Protein AF-A0A1W5D4G7-F1 (afdb_monomer_lite)

pLDDT: mean 82.17, std 14.72, range [32.69, 95.88]

Sequence 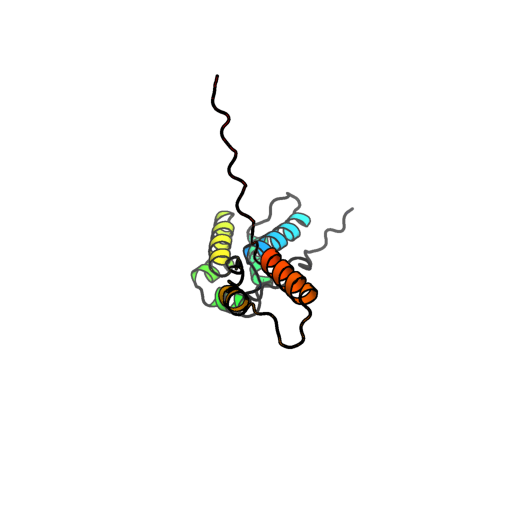(151 aa):
MSNMGKPDFALCGPFNGKDSQSAARWLNKLEWELRKYSTSGAIDPAKFLQAVDLLLADNAVVWAETTPGITDLLKTPVPTSDTVTQFKALFTQQYPVKVLEATTVHFDSEISDLQQQDGEALIAYYKRTAGLLSWVGGKDRPKPTSSVPNP

Organism: NCBI:txid136370

Foldseek 3Di:
DDPLDDQPCPQLAADALDLVDQLVVSLVSLLVSQLVNDPVSDRQQLNSLVVNQVRYHHPRNVCCVVPVLNVCLSPPPRHDPVSVVVNSVVSCVSRPPPPVPVPPPVCVVVLVPLDQDVPRDPVNSVVVVVVSCVVVVNDDDDDPDPDDDDD

Structure (mmCIF, N/CA/C/O backbone):
data_AF-A0A1W5D4G7-F1
#
_entry.id   AF-A0A1W5D4G7-F1
#
loop_
_atom_site.group_PDB
_atom_site.id
_atom_site.type_symbol
_atom_site.label_atom_id
_atom_site.label_alt_id
_atom_site.label_comp_id
_atom_site.label_asym_id
_atom_site.label_entity_id
_atom_site.label_seq_id
_atom_site.pdbx_PDB_ins_code
_atom_site.Cartn_x
_atom_site.Cartn_y
_atom_site.Cartn_z
_atom_site.occupancy
_atom_site.B_iso_or_equiv
_atom_site.auth_seq_id
_atom_site.auth_comp_id
_atom_site.auth_asym_id
_atom_site.auth_atom_id
_atom_site.pdbx_PDB_model_num
ATOM 1 N N . MET A 1 1 ? 32.379 -7.655 5.851 1.00 32.69 1 MET A N 1
ATOM 2 C CA . MET A 1 1 ? 31.674 -8.396 4.784 1.00 32.69 1 MET A CA 1
ATOM 3 C C . MET A 1 1 ? 30.254 -8.636 5.263 1.00 32.69 1 MET A C 1
ATOM 5 O O . MET A 1 1 ? 30.030 -9.548 6.046 1.00 32.69 1 MET A O 1
ATOM 9 N N . SER A 1 2 ? 29.324 -7.745 4.920 1.00 42.34 2 SER A N 1
ATOM 10 C CA . SER A 1 2 ? 27.925 -7.884 5.334 1.00 42.34 2 SER A CA 1
ATOM 11 C C . SER A 1 2 ? 27.279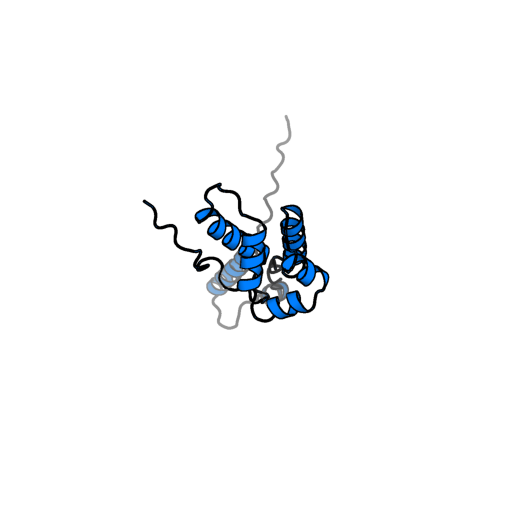 -8.961 4.476 1.00 42.34 2 SER A C 1
ATOM 13 O O . SER A 1 2 ? 27.330 -8.877 3.252 1.00 42.34 2 SER A O 1
ATOM 15 N N . ASN A 1 3 ? 26.730 -9.984 5.121 1.00 44.69 3 ASN A N 1
ATOM 16 C CA . ASN A 1 3 ? 25.996 -11.071 4.491 1.00 44.69 3 ASN A CA 1
ATOM 17 C C . ASN A 1 3 ? 24.822 -10.452 3.705 1.00 44.69 3 ASN A C 1
ATOM 19 O O . ASN A 1 3 ? 23.815 -10.086 4.308 1.00 44.69 3 ASN A O 1
ATOM 23 N N . MET A 1 4 ? 24.969 -10.227 2.393 1.00 55.31 4 MET A N 1
ATOM 24 C CA . MET A 1 4 ? 23.876 -9.730 1.547 1.00 55.31 4 MET A CA 1
ATOM 25 C C . MET A 1 4 ? 22.891 -10.881 1.338 1.00 55.31 4 MET A C 1
ATOM 27 O O . MET A 1 4 ? 22.880 -11.542 0.303 1.00 55.31 4 MET A O 1
ATOM 31 N N . GLY A 1 5 ? 22.113 -11.167 2.382 1.00 65.56 5 GLY A N 1
ATOM 32 C CA . GLY A 1 5 ? 20.961 -12.052 2.308 1.00 65.56 5 GLY A CA 1
ATOM 33 C C . GLY A 1 5 ? 19.928 -11.506 1.323 1.00 65.56 5 GLY A C 1
ATOM 34 O O . GLY A 1 5 ? 19.991 -10.353 0.905 1.00 65.56 5 GLY A O 1
ATOM 35 N N . LYS A 1 6 ? 18.972 -12.340 0.924 1.00 70.88 6 LYS A N 1
ATOM 36 C CA . LYS A 1 6 ? 17.785 -11.863 0.205 1.00 70.88 6 LYS A CA 1
ATOM 37 C C . LYS A 1 6 ? 16.876 -11.100 1.186 1.00 70.88 6 LYS A C 1
ATOM 39 O O . LYS A 1 6 ? 16.961 -11.377 2.384 1.00 70.88 6 LYS A O 1
ATOM 44 N N . PRO A 1 7 ? 16.019 -10.177 0.713 1.00 80.62 7 PRO A N 1
ATOM 45 C CA . PRO A 1 7 ? 14.982 -9.602 1.562 1.00 80.62 7 PRO A CA 1
ATOM 46 C C . PRO A 1 7 ? 14.103 -10.727 2.120 1.00 80.62 7 PRO A C 1
ATOM 48 O O . PRO A 1 7 ? 13.632 -11.568 1.355 1.00 80.62 7 PRO A O 1
ATOM 51 N N . ASP A 1 8 ? 13.915 -10.757 3.436 1.00 84.38 8 ASP A N 1
ATOM 52 C CA . ASP A 1 8 ? 13.006 -11.689 4.117 1.00 84.38 8 ASP A CA 1
ATOM 53 C C . ASP A 1 8 ? 11.601 -11.096 4.317 1.00 84.38 8 ASP A C 1
ATOM 55 O O . ASP A 1 8 ? 10.684 -11.807 4.723 1.00 84.38 8 ASP A O 1
ATOM 59 N N . PHE A 1 9 ? 11.435 -9.806 3.999 1.00 87.62 9 PHE A N 1
ATOM 60 C CA . PHE A 1 9 ? 10.190 -9.042 4.084 1.00 87.62 9 PHE A CA 1
ATOM 61 C C . PHE A 1 9 ? 9.532 -9.079 5.471 1.00 87.62 9 PHE A C 1
ATOM 63 O O . PHE A 1 9 ? 8.319 -8.890 5.601 1.00 87.62 9 PHE A O 1
ATOM 70 N N . ALA A 1 10 ? 10.322 -9.315 6.522 1.00 85.06 10 ALA A N 1
ATOM 71 C CA . ALA A 1 10 ? 9.820 -9.460 7.882 1.00 85.06 10 ALA A CA 1
ATOM 72 C C . ALA A 1 10 ? 9.200 -8.159 8.425 1.00 85.06 10 ALA A C 1
ATOM 74 O O . ALA A 1 10 ? 8.319 -8.209 9.288 1.00 85.06 10 ALA A O 1
ATOM 75 N N . LEU A 1 11 ? 9.632 -6.988 7.936 1.00 82.88 11 LEU A N 1
ATOM 76 C CA . LEU A 1 11 ? 9.104 -5.700 8.387 1.00 82.88 11 LEU A CA 1
ATOM 77 C C . LEU A 1 11 ? 7.764 -5.350 7.727 1.00 82.88 11 LEU A C 1
ATOM 79 O O . LEU A 1 11 ? 6.857 -4.854 8.414 1.00 82.88 11 LEU A O 1
ATOM 83 N N . CYS A 1 12 ? 7.656 -5.513 6.403 1.00 88.25 12 CYS A N 1
ATOM 84 C CA . CYS A 1 12 ? 6.428 -5.184 5.678 1.00 88.25 12 CYS A CA 1
ATOM 85 C C . CYS A 1 12 ? 5.374 -6.288 5.790 1.00 88.25 12 CYS A C 1
ATOM 87 O O . CYS A 1 12 ? 4.210 -5.965 6.049 1.00 88.25 12 CYS A O 1
ATOM 89 N N . GLY A 1 13 ? 5.782 -7.555 5.687 1.00 90.62 13 GLY A N 1
ATOM 90 C CA . GLY A 1 13 ? 4.887 -8.705 5.649 1.00 90.62 13 GLY A CA 1
ATOM 91 C C . GLY A 1 13 ? 3.901 -8.667 4.471 1.00 90.62 13 GLY A C 1
ATOM 92 O O . GLY A 1 13 ? 3.932 -7.745 3.648 1.00 90.62 13 GLY A O 1
ATOM 93 N N . PRO A 1 14 ? 2.994 -9.654 4.382 1.00 93.94 14 PRO A N 1
ATOM 94 C CA . PRO A 1 14 ? 1.973 -9.674 3.346 1.00 93.94 14 PRO A CA 1
ATOM 95 C C . PRO A 1 14 ? 0.959 -8.535 3.524 1.00 93.94 14 PRO A C 1
ATOM 97 O O . PRO A 1 14 ? 0.563 -8.186 4.645 1.00 93.94 14 PRO A O 1
ATOM 100 N N . PHE A 1 15 ? 0.498 -7.988 2.403 1.00 94.69 15 PHE A N 1
ATOM 101 C CA . PHE A 1 15 ? -0.577 -7.007 2.355 1.00 94.69 15 PHE A CA 1
ATOM 102 C C . PHE A 1 15 ? -1.888 -7.700 1.987 1.00 94.69 15 PHE A C 1
ATOM 104 O O . PHE A 1 15 ? -2.063 -8.149 0.860 1.00 94.69 15 PHE A O 1
ATOM 111 N N . ASN A 1 16 ? -2.815 -7.787 2.939 1.00 91.88 16 ASN A N 1
ATOM 112 C CA . ASN A 1 16 ? -4.070 -8.530 2.781 1.00 91.88 16 ASN A CA 1
ATOM 113 C C . ASN A 1 16 ? -5.255 -7.662 2.335 1.00 91.88 16 ASN A C 1
ATOM 115 O O . ASN A 1 16 ? -6.350 -8.178 2.116 1.00 91.88 16 ASN A O 1
ATOM 119 N N . GLY A 1 17 ? -5.067 -6.341 2.243 1.00 87.19 17 GLY A N 1
ATOM 120 C CA . GLY A 1 17 ? -6.125 -5.411 1.848 1.00 87.19 17 GLY A CA 1
ATOM 121 C C . GLY A 1 17 ? -7.235 -5.241 2.889 1.00 87.19 17 GLY A C 1
ATOM 122 O O . GLY A 1 17 ? -8.352 -4.869 2.534 1.00 87.19 17 GLY A O 1
ATOM 123 N N . LYS A 1 18 ? -6.967 -5.530 4.170 1.00 85.25 18 LYS A N 1
ATOM 124 C CA . LYS A 1 18 ? -7.909 -5.250 5.265 1.00 85.25 18 LYS A CA 1
ATOM 125 C C . LYS A 1 18 ? -7.902 -3.768 5.628 1.00 85.25 18 LYS A C 1
ATOM 127 O O . LYS A 1 18 ? -6.876 -3.101 5.559 1.00 85.25 18 LYS A O 1
ATOM 132 N N . ASP A 1 19 ? -9.032 -3.297 6.141 1.00 70.31 19 ASP A N 1
ATOM 133 C CA . ASP A 1 19 ? -9.283 -1.899 6.515 1.00 70.31 19 ASP A CA 1
ATOM 134 C C . ASP A 1 19 ? -8.276 -1.270 7.493 1.00 70.31 19 ASP A C 1
ATOM 136 O O . ASP A 1 19 ? -8.150 -0.048 7.553 1.00 70.31 19 ASP A O 1
ATOM 140 N N . SER A 1 20 ? -7.556 -2.085 8.264 1.00 73.06 20 SER A N 1
ATOM 141 C CA . SER A 1 20 ? -6.514 -1.643 9.197 1.00 73.06 20 SER A CA 1
ATOM 142 C C . SER A 1 20 ? -5.129 -1.480 8.554 1.00 73.06 20 SER A C 1
ATOM 144 O O . SER A 1 20 ? -4.205 -0.982 9.205 1.00 73.06 20 SER A O 1
ATOM 146 N N . GLN A 1 21 ? -4.954 -1.885 7.291 1.00 80.19 21 GLN A N 1
ATOM 147 C CA . GLN A 1 21 ? -3.696 -1.777 6.558 1.00 80.19 21 GLN A CA 1
ATOM 148 C C . GLN A 1 21 ? -3.709 -0.569 5.617 1.00 80.19 21 GLN A C 1
ATOM 150 O O . GLN A 1 21 ? -4.421 -0.520 4.623 1.00 80.19 21 GLN A O 1
ATOM 155 N N . SER A 1 22 ? -2.850 0.407 5.908 1.00 87.00 22 SER A N 1
ATOM 156 C CA . SER A 1 22 ? -2.596 1.530 5.004 1.00 87.00 22 SER A CA 1
ATOM 157 C C . SER A 1 22 ? -1.566 1.135 3.943 1.00 87.00 22 SER A C 1
ATOM 159 O O . SER A 1 22 ? -0.428 0.807 4.302 1.00 87.00 22 SER A O 1
ATOM 161 N N . ALA A 1 23 ? -1.919 1.259 2.656 1.00 91.81 23 ALA A N 1
ATOM 162 C CA . ALA A 1 23 ? -0.969 1.041 1.561 1.00 91.81 23 ALA A CA 1
ATOM 163 C C . ALA A 1 23 ? 0.257 1.948 1.684 1.00 91.81 23 ALA A C 1
ATOM 165 O O . ALA A 1 23 ? 1.378 1.471 1.565 1.00 91.81 23 ALA A O 1
ATOM 166 N N . ALA A 1 24 ? 0.077 3.232 2.010 1.00 91.19 24 ALA A N 1
ATOM 167 C CA . ALA A 1 24 ? 1.191 4.170 2.162 1.00 91.19 24 ALA A CA 1
ATOM 168 C C . ALA A 1 24 ? 2.200 3.720 3.236 1.00 91.19 24 ALA A C 1
ATOM 170 O O . ALA A 1 24 ? 3.412 3.742 3.014 1.00 91.19 24 ALA A O 1
ATOM 171 N N . ARG A 1 25 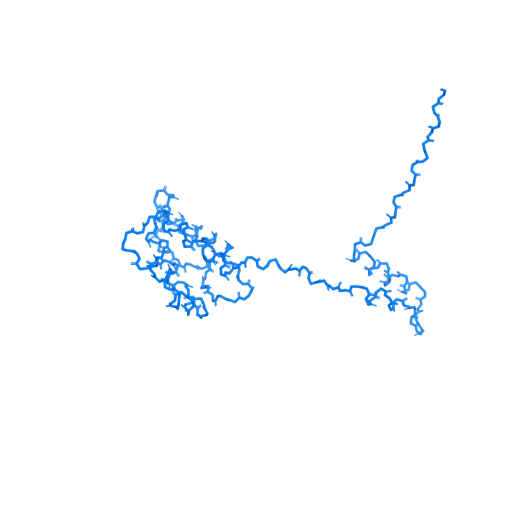? 1.718 3.261 4.402 1.00 90.62 25 ARG A N 1
ATOM 172 C CA . ARG A 1 25 ? 2.611 2.763 5.465 1.00 90.62 25 ARG A CA 1
ATOM 173 C C . ARG A 1 25 ? 3.297 1.462 5.064 1.00 90.62 25 ARG A C 1
ATOM 175 O O . ARG A 1 25 ? 4.465 1.278 5.395 1.00 90.62 25 ARG A O 1
ATOM 182 N N . TRP A 1 26 ? 2.584 0.572 4.382 1.00 94.69 26 TRP A N 1
ATOM 183 C CA . TRP A 1 26 ? 3.145 -0.690 3.917 1.00 94.69 26 TRP A CA 1
ATOM 184 C C . TRP A 1 26 ? 4.211 -0.478 2.829 1.00 94.69 26 TRP A C 1
ATOM 186 O O . TRP A 1 26 ? 5.316 -1.001 2.957 1.00 94.69 26 TRP A O 1
ATOM 196 N N . LEU A 1 27 ? 3.947 0.393 1.849 1.00 95.19 27 LEU A N 1
ATOM 197 C CA . LEU A 1 27 ? 4.891 0.788 0.798 1.00 95.19 27 LEU A CA 1
ATOM 198 C C . LEU A 1 27 ? 6.197 1.343 1.376 1.00 95.19 27 LEU A C 1
ATOM 200 O O . LEU A 1 27 ? 7.276 0.946 0.946 1.00 95.19 27 LEU A O 1
ATOM 204 N N . ASN A 1 28 ? 6.119 2.202 2.397 1.00 92.44 28 ASN A N 1
ATOM 205 C CA 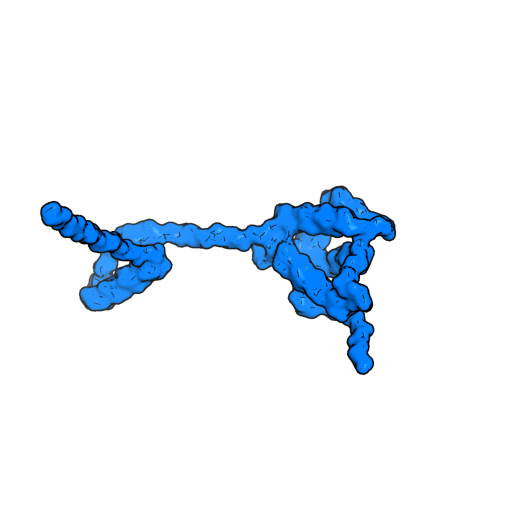. ASN A 1 28 ? 7.311 2.744 3.056 1.00 92.44 28 ASN A CA 1
ATOM 206 C C . ASN A 1 28 ? 8.181 1.651 3.694 1.00 92.44 28 ASN A C 1
ATOM 208 O O . ASN A 1 28 ? 9.409 1.727 3.640 1.00 92.44 28 ASN A O 1
ATOM 212 N N . LYS A 1 29 ? 7.557 0.629 4.295 1.00 92.12 29 LYS A N 1
ATOM 213 C CA . LYS A 1 29 ? 8.282 -0.511 4.872 1.00 92.12 29 LYS A CA 1
ATOM 214 C C . LYS A 1 29 ? 8.943 -1.350 3.783 1.00 92.12 29 LYS A C 1
ATOM 216 O O . LYS A 1 29 ? 10.124 -1.659 3.909 1.00 92.12 29 LYS A O 1
ATOM 221 N N . LEU A 1 30 ? 8.206 -1.652 2.711 1.00 94.19 30 LEU A N 1
ATOM 222 C CA . LEU A 1 30 ? 8.723 -2.401 1.568 1.00 94.19 30 LEU A CA 1
ATOM 223 C C . LEU A 1 30 ? 9.933 -1.692 0.945 1.00 94.19 30 LEU A C 1
ATOM 225 O O . LEU A 1 30 ? 10.979 -2.302 0.737 1.00 94.19 30 LEU A O 1
ATOM 229 N N . GLU A 1 31 ? 9.823 -0.386 0.692 1.00 93.44 31 GLU A N 1
ATOM 230 C CA . GLU A 1 31 ? 10.928 0.402 0.147 1.00 93.44 31 GLU A CA 1
ATOM 231 C C . GLU A 1 31 ? 12.151 0.403 1.059 1.00 93.44 31 GLU A C 1
ATOM 233 O O . GLU A 1 31 ? 13.283 0.306 0.584 1.00 93.44 31 GLU A O 1
ATOM 238 N N . TRP A 1 32 ? 11.937 0.527 2.368 1.00 90.19 32 TRP A N 1
ATOM 239 C CA . TRP A 1 32 ? 13.025 0.504 3.333 1.00 90.19 32 TRP A CA 1
ATOM 240 C C . TRP A 1 32 ? 13.757 -0.840 3.332 1.00 90.19 32 TRP A C 1
ATOM 242 O O . TRP A 1 32 ? 14.989 -0.860 3.331 1.00 90.19 32 TRP A O 1
ATOM 252 N N . GLU A 1 33 ? 13.026 -1.955 3.271 1.00 90.56 33 GLU A N 1
ATOM 253 C CA . GLU A 1 33 ? 13.632 -3.283 3.159 1.00 90.56 33 GLU A CA 1
ATOM 254 C C . GLU A 1 33 ? 14.391 -3.436 1.843 1.00 90.56 33 GLU A C 1
ATOM 256 O O . GLU A 1 33 ? 15.562 -3.799 1.864 1.00 90.56 33 GLU A O 1
ATOM 261 N N . LEU A 1 34 ? 13.797 -3.068 0.706 1.00 91.44 34 LEU A N 1
ATOM 262 C CA . LEU A 1 34 ? 14.463 -3.170 -0.595 1.00 91.44 34 LEU A CA 1
ATOM 263 C C . LEU A 1 34 ? 15.727 -2.299 -0.688 1.00 91.44 34 LEU A C 1
ATOM 265 O O . LEU A 1 34 ? 16.727 -2.733 -1.264 1.00 91.44 34 LEU A O 1
ATOM 269 N N . ARG A 1 35 ? 15.730 -1.101 -0.083 1.00 89.81 35 ARG A N 1
ATOM 270 C CA . ARG A 1 35 ? 16.915 -0.223 -0.043 1.00 89.81 35 ARG A CA 1
ATOM 271 C C . ARG A 1 35 ? 18.088 -0.853 0.700 1.00 89.81 35 ARG A C 1
ATOM 273 O O . ARG A 1 35 ? 19.221 -0.660 0.270 1.00 89.81 35 ARG A O 1
ATOM 280 N N . LYS A 1 36 ? 17.847 -1.636 1.759 1.00 85.19 36 LYS A N 1
ATOM 281 C CA . LYS A 1 36 ? 18.923 -2.325 2.502 1.00 85.19 36 LYS A CA 1
ATOM 282 C C . LYS A 1 36 ? 19.724 -3.297 1.645 1.00 85.19 36 LYS A C 1
ATOM 284 O O . LYS A 1 36 ? 20.897 -3.525 1.924 1.00 85.19 36 LYS A O 1
ATOM 289 N N . TYR A 1 37 ? 19.082 -3.870 0.633 1.00 82.44 37 TYR A N 1
ATOM 290 C CA . TYR A 1 37 ? 19.678 -4.853 -0.268 1.00 82.44 37 TYR A CA 1
ATOM 291 C C . TYR A 1 37 ? 20.035 -4.254 -1.634 1.00 82.44 37 TYR A C 1
ATOM 293 O O . TYR A 1 37 ? 20.440 -4.978 -2.544 1.00 82.44 37 TYR A O 1
ATOM 301 N N . SER A 1 38 ? 19.898 -2.935 -1.792 1.00 83.94 38 SER A N 1
ATOM 302 C CA . SER A 1 38 ? 20.343 -2.234 -2.989 1.00 83.94 38 SER A CA 1
ATOM 303 C C . SER A 1 38 ? 21.824 -1.881 -2.891 1.00 83.94 38 SER A C 1
ATOM 305 O O . SER A 1 38 ? 22.277 -1.288 -1.916 1.00 83.94 38 SER A O 1
ATOM 307 N N . THR A 1 39 ? 22.580 -2.199 -3.941 1.00 78.38 39 THR A N 1
ATOM 308 C CA . THR A 1 39 ? 23.996 -1.825 -4.062 1.00 78.38 39 THR A CA 1
ATOM 309 C C . THR A 1 39 ? 24.178 -0.344 -4.416 1.00 78.38 39 THR A C 1
ATOM 311 O O . THR A 1 39 ? 25.205 0.238 -4.089 1.00 78.38 39 THR A O 1
ATOM 314 N N . SER A 1 40 ? 23.189 0.277 -5.068 1.00 80.31 40 SER A N 1
ATOM 315 C CA . SER A 1 40 ? 23.236 1.677 -5.519 1.00 80.31 40 SER A CA 1
ATOM 316 C C . SER A 1 40 ? 22.417 2.632 -4.643 1.00 80.31 40 SER A C 1
ATOM 318 O O . SER A 1 40 ? 22.412 3.835 -4.890 1.00 80.31 40 SER A O 1
ATOM 320 N N . GLY A 1 41 ? 21.672 2.113 -3.662 1.00 78.50 41 GLY A N 1
ATOM 321 C CA . GLY A 1 41 ? 20.693 2.871 -2.874 1.00 78.50 41 GLY A CA 1
ATOM 322 C C . GLY A 1 41 ? 19.372 3.149 -3.608 1.00 78.50 41 GLY A C 1
ATOM 323 O O . GLY A 1 41 ? 18.365 3.441 -2.961 1.00 78.50 41 GLY A O 1
ATOM 324 N N . ALA A 1 42 ? 19.335 2.995 -4.935 1.00 86.00 42 ALA A N 1
ATOM 325 C CA . ALA A 1 42 ? 18.112 3.049 -5.729 1.00 86.00 42 ALA A CA 1
ATOM 326 C C . ALA A 1 42 ? 17.413 1.682 -5.746 1.00 86.00 42 ALA A C 1
ATOM 328 O O . ALA A 1 42 ? 18.063 0.636 -5.802 1.00 86.00 42 ALA A O 1
ATOM 329 N N . ILE A 1 43 ? 16.082 1.679 -5.699 1.00 90.62 43 ILE A N 1
ATOM 330 C CA . ILE A 1 43 ? 15.293 0.452 -5.831 1.00 90.62 43 ILE A CA 1
ATOM 331 C C . ILE A 1 43 ? 15.060 0.209 -7.318 1.00 90.62 43 ILE A C 1
ATOM 333 O O . ILE A 1 43 ? 14.555 1.084 -8.017 1.00 90.62 43 ILE A O 1
ATOM 337 N N . ASP A 1 44 ? 15.418 -0.979 -7.788 1.00 92.12 44 ASP A N 1
ATOM 338 C CA . ASP A 1 44 ? 15.119 -1.408 -9.149 1.00 92.12 44 ASP A CA 1
ATOM 339 C C . ASP A 1 44 ? 13.591 -1.555 -9.343 1.00 92.12 44 ASP A C 1
ATOM 341 O O . ASP A 1 44 ? 12.955 -2.256 -8.545 1.00 92.12 44 ASP A O 1
ATOM 345 N N . PRO A 1 45 ? 12.984 -0.918 -10.366 1.00 94.56 45 PRO A N 1
ATOM 346 C CA . PRO A 1 45 ? 11.540 -0.979 -10.593 1.00 94.56 45 PRO A CA 1
ATOM 347 C C . PRO A 1 45 ? 10.983 -2.397 -10.752 1.00 94.56 45 PRO A C 1
ATOM 349 O O . PRO A 1 45 ? 9.893 -2.681 -10.255 1.00 94.56 45 PRO A O 1
ATOM 352 N N . ALA A 1 46 ? 11.730 -3.302 -11.394 1.00 93.94 46 ALA A N 1
ATOM 353 C CA . ALA A 1 46 ? 11.287 -4.679 -11.587 1.00 93.94 46 ALA A CA 1
ATOM 354 C C . ALA A 1 46 ? 11.303 -5.446 -10.265 1.00 93.94 46 ALA A C 1
ATOM 356 O O . ALA A 1 46 ? 10.319 -6.102 -9.927 1.00 93.94 46 ALA A O 1
ATOM 357 N N . LYS A 1 47 ? 12.362 -5.292 -9.461 1.00 92.81 47 LYS A N 1
ATOM 358 C CA . LYS A 1 47 ? 12.413 -5.867 -8.105 1.00 92.81 47 LYS A CA 1
ATOM 359 C C . LYS A 1 47 ? 11.301 -5.331 -7.209 1.00 92.81 47 LYS A C 1
ATOM 361 O O . LYS A 1 47 ? 10.772 -6.085 -6.399 1.00 92.81 47 LYS A O 1
ATOM 366 N N . PHE A 1 48 ? 10.951 -4.052 -7.343 1.00 95.25 48 PHE A N 1
ATOM 367 C CA . PHE A 1 48 ? 9.852 -3.461 -6.588 1.00 95.25 48 PHE A CA 1
ATOM 368 C C . PHE A 1 48 ? 8.515 -4.127 -6.933 1.00 95.25 48 PHE A C 1
ATOM 370 O O . PHE A 1 48 ? 7.840 -4.614 -6.030 1.00 95.25 48 PHE A O 1
ATOM 377 N N . LEU A 1 49 ? 8.149 -4.190 -8.217 1.00 95.88 49 LEU A N 1
ATOM 378 C CA . LEU A 1 49 ? 6.863 -4.765 -8.630 1.00 95.88 49 LEU A CA 1
ATOM 379 C C . LEU A 1 49 ? 6.795 -6.279 -8.396 1.00 95.88 49 LEU A C 1
ATOM 381 O O . LEU A 1 49 ? 5.751 -6.769 -7.988 1.00 95.88 49 LEU A O 1
ATOM 385 N N . GLN A 1 50 ? 7.907 -7.005 -8.549 1.00 94.12 50 GLN A N 1
ATOM 386 C CA . GLN A 1 50 ? 7.975 -8.425 -8.183 1.00 94.12 50 GLN A CA 1
ATOM 387 C C . GLN A 1 50 ? 7.758 -8.646 -6.684 1.00 94.12 50 GLN A C 1
ATOM 389 O O . GLN A 1 50 ? 7.062 -9.578 -6.293 1.00 94.12 50 GLN A O 1
ATOM 394 N N . ALA A 1 51 ? 8.346 -7.799 -5.834 1.00 94.62 51 ALA A N 1
ATOM 395 C CA . ALA A 1 51 ? 8.134 -7.893 -4.394 1.00 94.62 51 ALA A CA 1
ATOM 396 C C . ALA A 1 51 ? 6.686 -7.560 -4.019 1.00 94.62 51 ALA A C 1
ATOM 398 O O . ALA A 1 51 ? 6.123 -8.213 -3.149 1.00 94.62 51 ALA A O 1
ATOM 399 N N . VAL A 1 52 ? 6.076 -6.578 -4.688 1.00 95.69 52 VAL A N 1
ATOM 400 C CA . VAL A 1 52 ? 4.648 -6.286 -4.532 1.00 95.69 52 VAL A CA 1
ATOM 401 C C . VAL A 1 52 ? 3.814 -7.513 -4.881 1.00 95.69 52 VAL A C 1
ATOM 403 O O . VAL A 1 52 ? 3.081 -7.976 -4.018 1.00 95.69 52 VAL A O 1
ATOM 406 N N . ASP A 1 53 ? 3.961 -8.055 -6.092 1.00 94.62 53 ASP A N 1
ATOM 407 C CA . ASP A 1 53 ? 3.188 -9.204 -6.582 1.00 94.62 53 ASP A CA 1
ATOM 408 C C . ASP A 1 53 ? 3.300 -10.417 -5.643 1.00 94.62 53 ASP A C 1
ATOM 410 O O . ASP A 1 53 ? 2.301 -11.037 -5.291 1.00 94.62 53 ASP A O 1
ATOM 414 N N . LEU A 1 54 ? 4.508 -10.678 -5.129 1.00 94.88 54 LEU A N 1
ATOM 415 C CA . LEU A 1 54 ? 4.771 -11.741 -4.156 1.00 94.88 54 LEU A CA 1
ATOM 416 C C . LEU A 1 54 ? 4.067 -11.533 -2.804 1.00 94.88 54 LEU A C 1
ATOM 418 O O . LEU A 1 54 ? 3.748 -12.507 -2.122 1.00 94.88 54 LEU A O 1
ATOM 422 N N . LEU A 1 55 ? 3.911 -10.283 -2.368 1.00 95.62 55 LEU A N 1
ATOM 423 C CA . LEU A 1 55 ? 3.452 -9.945 -1.020 1.00 95.62 55 LEU A CA 1
ATOM 424 C C . LEU A 1 55 ? 1.976 -9.553 -0.956 1.00 95.62 55 LEU A C 1
ATOM 426 O O . LEU A 1 55 ? 1.452 -9.387 0.149 1.00 95.62 55 LEU A O 1
ATOM 430 N N . LEU A 1 56 ? 1.294 -9.395 -2.090 1.00 95.56 56 LEU A N 1
ATOM 431 C CA . LEU A 1 56 ? -0.158 -9.284 -2.077 1.00 95.56 56 LEU A CA 1
ATOM 432 C C . LEU A 1 56 ? -0.754 -10.605 -1.575 1.00 95.56 56 LEU A C 1
ATOM 434 O O . LEU A 1 56 ? -0.340 -11.692 -1.968 1.00 95.56 56 LEU A O 1
ATOM 438 N N . ALA A 1 57 ? -1.746 -10.503 -0.696 1.00 94.31 57 ALA A N 1
ATOM 439 C CA . ALA A 1 57 ? -2.496 -11.637 -0.171 1.00 94.31 57 ALA A CA 1
ATOM 440 C C . ALA A 1 57 ? -3.996 -11.317 -0.108 1.00 94.31 57 ALA A C 1
ATOM 442 O O . ALA A 1 57 ? -4.401 -10.153 -0.151 1.00 94.31 57 ALA A O 1
ATOM 443 N N . ASP A 1 58 ? -4.820 -12.354 0.038 1.00 93.94 58 ASP A N 1
ATOM 444 C CA . ASP A 1 58 ? -6.267 -12.254 0.259 1.00 93.94 58 ASP A CA 1
ATOM 445 C C . ASP A 1 58 ? -6.954 -11.269 -0.717 1.00 93.94 58 ASP A C 1
ATOM 447 O O . ASP A 1 58 ? -6.804 -11.364 -1.937 1.00 93.94 58 ASP A O 1
ATOM 451 N N . ASN A 1 59 ? -7.682 -10.282 -0.183 1.00 91.56 59 ASN A N 1
ATOM 452 C CA . ASN A 1 59 ? -8.429 -9.289 -0.954 1.00 91.56 59 ASN A CA 1
ATOM 453 C C . ASN A 1 59 ? -7.529 -8.459 -1.877 1.00 91.56 59 ASN A C 1
ATOM 455 O O . ASN A 1 59 ? -7.990 -7.985 -2.916 1.00 91.56 59 ASN A O 1
ATOM 459 N N . ALA A 1 60 ? -6.258 -8.274 -1.513 1.00 93.31 60 ALA A N 1
ATOM 460 C CA . ALA A 1 60 ? -5.335 -7.490 -2.315 1.00 93.31 60 ALA A CA 1
ATOM 461 C C . ALA A 1 60 ? -4.912 -8.210 -3.598 1.00 93.31 60 ALA A C 1
ATOM 463 O O . ALA A 1 60 ? -4.788 -7.550 -4.628 1.00 93.31 60 ALA A O 1
ATOM 464 N N . VAL A 1 61 ? -4.767 -9.541 -3.558 1.00 94.75 61 VAL A N 1
ATOM 465 C CA . VAL A 1 61 ? -4.537 -10.355 -4.767 1.00 94.75 61 VAL A CA 1
ATOM 466 C C . VAL A 1 61 ? -5.755 -10.292 -5.668 1.00 94.75 61 VAL A C 1
ATOM 468 O O . VAL A 1 61 ? -5.623 -9.944 -6.837 1.00 94.75 61 VAL A O 1
ATOM 471 N N . VAL A 1 62 ? -6.946 -10.533 -5.107 1.00 94.12 62 VAL A N 1
ATOM 472 C CA . VAL A 1 62 ? -8.199 -10.492 -5.875 1.00 94.12 62 VAL A CA 1
ATOM 473 C C . VAL A 1 62 ? -8.336 -9.147 -6.583 1.00 94.12 62 VAL A C 1
ATOM 475 O O . VAL A 1 62 ? -8.552 -9.106 -7.789 1.00 94.12 62 VAL A O 1
ATOM 478 N N . TRP A 1 63 ? -8.127 -8.041 -5.866 1.00 93.94 63 TRP A N 1
ATOM 479 C CA . TRP A 1 63 ? -8.156 -6.708 -6.463 1.00 93.94 63 TRP A CA 1
ATOM 480 C C . TRP A 1 63 ? -7.143 -6.540 -7.605 1.00 93.94 63 TRP A C 1
ATOM 482 O O . TRP A 1 63 ? -7.506 -6.003 -8.656 1.00 93.94 63 TRP A O 1
ATOM 492 N N . ALA A 1 64 ? -5.897 -6.986 -7.417 1.00 93.69 64 ALA A N 1
ATOM 493 C CA . ALA A 1 64 ? -4.845 -6.849 -8.421 1.00 93.69 64 ALA A CA 1
ATOM 494 C C . ALA A 1 64 ? -5.131 -7.666 -9.691 1.00 93.69 64 ALA A C 1
ATOM 496 O O . ALA A 1 64 ? -4.850 -7.184 -10.790 1.00 93.69 64 ALA A O 1
ATOM 497 N N . GLU A 1 65 ? -5.733 -8.850 -9.548 1.00 92.88 65 GLU A N 1
ATOM 498 C CA . GLU A 1 65 ? -6.127 -9.733 -10.654 1.00 92.88 65 GLU A CA 1
ATOM 499 C C . GLU A 1 65 ? -7.401 -9.266 -11.372 1.00 92.88 65 GLU A C 1
ATOM 501 O O . GLU A 1 65 ? -7.531 -9.445 -12.583 1.00 92.88 65 GLU A O 1
ATOM 506 N N . THR A 1 66 ? -8.349 -8.653 -10.654 1.00 92.25 66 THR A N 1
ATOM 507 C CA . THR A 1 66 ? -9.620 -8.191 -11.243 1.00 92.25 66 THR A CA 1
ATOM 508 C C . THR A 1 66 ? -9.557 -6.778 -11.818 1.00 92.25 66 THR A C 1
ATOM 510 O O . THR A 1 66 ? -10.510 -6.349 -12.466 1.00 92.25 66 THR A O 1
ATOM 513 N N . THR A 1 67 ? -8.472 -6.036 -11.579 1.00 92.25 67 THR A N 1
ATOM 514 C CA . THR A 1 67 ? -8.304 -4.657 -12.059 1.00 92.25 67 THR A CA 1
ATOM 515 C C . THR A 1 67 ? -7.335 -4.640 -13.246 1.00 92.25 67 THR A C 1
ATOM 517 O O . THR A 1 67 ? -6.124 -4.691 -13.020 1.00 92.25 67 THR A O 1
ATOM 520 N N . PRO A 1 68 ? -7.814 -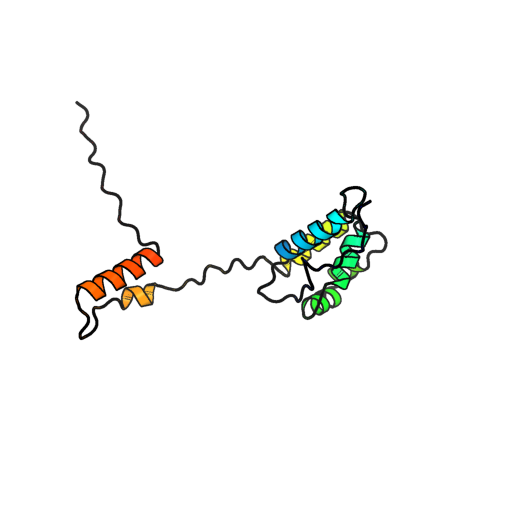4.509 -14.504 1.00 84.38 68 PRO A N 1
ATOM 521 C CA . PRO A 1 68 ? -6.969 -4.655 -15.695 1.00 84.38 68 PRO A CA 1
ATOM 522 C C . PRO A 1 68 ? -5.733 -3.751 -15.679 1.00 84.38 68 PRO A C 1
ATOM 524 O O . PRO A 1 68 ? -4.617 -4.220 -15.873 1.00 84.38 68 PRO A O 1
ATOM 527 N N . GLY A 1 69 ? -5.905 -2.476 -15.311 1.00 87.62 69 GLY A N 1
ATOM 528 C CA . GLY A 1 69 ? -4.793 -1.526 -15.236 1.00 87.62 69 GLY A CA 1
ATOM 529 C C . GLY A 1 69 ? -3.736 -1.871 -14.181 1.00 87.62 69 GLY A C 1
ATOM 530 O O . GLY A 1 69 ? -2.585 -1.485 -14.336 1.00 87.62 69 GLY A O 1
ATOM 531 N N . ILE A 1 70 ? -4.084 -2.611 -13.126 1.00 92.06 70 ILE A N 1
ATOM 532 C CA . ILE A 1 70 ? -3.116 -3.074 -12.119 1.00 92.06 70 ILE A CA 1
ATOM 533 C C . ILE A 1 70 ? -2.392 -4.319 -12.611 1.00 92.06 70 ILE A C 1
ATOM 535 O O . ILE A 1 70 ? -1.168 -4.390 -12.514 1.00 92.06 70 ILE A O 1
ATOM 539 N N . THR A 1 71 ? -3.137 -5.268 -13.181 1.00 91.38 71 THR A N 1
ATOM 540 C CA . THR A 1 71 ? -2.560 -6.471 -13.780 1.00 91.38 71 THR A CA 1
ATOM 541 C C . THR A 1 71 ? -1.536 -6.112 -14.864 1.00 91.38 71 THR A C 1
ATOM 543 O O . THR A 1 71 ? -0.450 -6.691 -14.889 1.00 91.38 71 THR A O 1
ATOM 546 N N . ASP A 1 72 ? -1.838 -5.129 -15.717 1.00 90.94 72 ASP A N 1
ATOM 547 C CA . ASP A 1 72 ? -0.936 -4.672 -16.782 1.00 90.94 72 ASP A CA 1
ATOM 548 C C . ASP A 1 72 ? 0.344 -4.033 -16.222 1.00 90.94 72 ASP A C 1
ATOM 550 O O . ASP A 1 72 ? 1.449 -4.299 -16.707 1.00 90.94 72 ASP A O 1
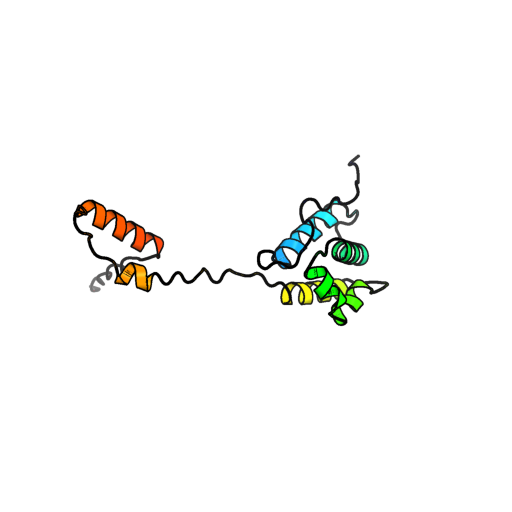ATOM 554 N N . LEU A 1 73 ? 0.222 -3.236 -15.155 1.00 92.06 73 LEU A N 1
ATOM 555 C CA . LEU A 1 73 ? 1.375 -2.634 -14.481 1.00 92.06 73 LEU A CA 1
ATOM 556 C C . LEU A 1 73 ? 2.280 -3.695 -13.847 1.00 92.06 73 LEU A C 1
ATOM 558 O O . LEU A 1 73 ? 3.496 -3.628 -14.012 1.00 92.06 73 LEU A O 1
ATOM 562 N N . LEU A 1 74 ? 1.706 -4.693 -13.169 1.00 92.19 74 LEU A N 1
ATOM 563 C CA . LEU A 1 74 ? 2.470 -5.770 -12.527 1.00 92.19 74 LEU A CA 1
ATOM 564 C C . LEU A 1 74 ? 3.144 -6.701 -13.547 1.00 92.19 74 LEU A C 1
ATOM 566 O O . LEU A 1 74 ? 4.251 -7.178 -13.304 1.00 92.19 74 LEU A O 1
ATOM 570 N N . LYS A 1 75 ? 2.522 -6.914 -14.713 1.00 91.94 75 LYS A N 1
ATOM 571 C CA . LYS A 1 75 ? 3.061 -7.749 -15.802 1.00 91.94 75 LYS A CA 1
ATOM 572 C C . LYS A 1 75 ? 3.932 -6.982 -16.801 1.00 91.94 75 LYS A C 1
ATOM 574 O O . LYS A 1 75 ? 4.352 -7.556 -17.807 1.00 91.94 75 LYS A O 1
ATOM 579 N N . THR A 1 76 ? 4.213 -5.701 -16.554 1.00 90.50 76 THR A N 1
ATOM 580 C CA . THR A 1 76 ? 5.036 -4.882 -17.453 1.00 90.50 76 THR A CA 1
ATOM 581 C C . THR A 1 76 ? 6.449 -5.484 -17.577 1.00 90.50 76 THR A C 1
ATOM 583 O O . THR A 1 76 ? 7.138 -5.603 -16.565 1.00 90.50 76 THR A O 1
ATOM 586 N N . PRO A 1 77 ? 6.932 -5.834 -18.791 1.00 84.81 77 PRO A N 1
ATOM 587 C CA . PRO A 1 77 ? 8.200 -6.559 -18.959 1.00 84.81 77 PRO A CA 1
ATOM 588 C C . PRO A 1 77 ? 9.448 -5.775 -18.535 1.00 84.81 77 PRO A C 1
ATOM 590 O O . PRO A 1 77 ? 10.408 -6.352 -18.032 1.00 84.81 77 PRO A O 1
ATOM 593 N N . VAL A 1 78 ? 9.445 -4.459 -18.765 1.00 92.12 78 VAL A N 1
ATOM 594 C CA . VAL A 1 78 ? 10.542 -3.543 -18.420 1.00 92.12 78 VAL A CA 1
ATOM 595 C C . VAL A 1 78 ? 9.928 -2.346 -17.693 1.00 92.12 78 VAL A C 1
ATOM 597 O O . VAL A 1 78 ? 9.655 -1.317 -18.315 1.00 92.12 78 VAL A O 1
ATOM 600 N N . PRO A 1 79 ? 9.609 -2.491 -16.397 1.00 92.56 79 PRO A N 1
ATOM 601 C CA . PRO A 1 79 ? 8.956 -1.430 -15.651 1.00 92.56 79 PRO A CA 1
ATOM 602 C C . PRO A 1 79 ? 9.915 -0.263 -15.426 1.00 92.56 79 PRO A C 1
ATOM 604 O O . PRO A 1 79 ? 11.110 -0.446 -15.184 1.00 92.56 79 PRO A O 1
ATOM 607 N N . THR A 1 80 ? 9.379 0.951 -15.492 1.00 93.56 80 THR A N 1
ATOM 608 C CA . THR A 1 80 ? 10.133 2.186 -15.265 1.00 93.56 80 THR A CA 1
ATOM 609 C C . THR A 1 80 ? 9.777 2.796 -13.910 1.00 93.56 80 THR A C 1
ATOM 611 O O . THR A 1 80 ? 8.888 2.325 -13.194 1.00 93.56 80 THR A O 1
ATOM 614 N N . SER A 1 81 ? 10.459 3.885 -13.548 1.00 91.62 81 SER A N 1
ATOM 615 C CA . SER A 1 81 ? 10.076 4.688 -12.380 1.00 91.62 81 SER A CA 1
ATOM 616 C C . SER A 1 81 ? 8.635 5.207 -12.485 1.00 91.62 81 SER A C 1
ATOM 618 O O . SER A 1 81 ? 7.944 5.314 -11.470 1.00 91.62 81 SER A O 1
ATOM 620 N N . ASP A 1 82 ? 8.158 5.484 -13.700 1.00 91.50 82 ASP A N 1
ATOM 621 C CA . ASP A 1 82 ? 6.793 5.955 -13.934 1.00 91.50 82 ASP A CA 1
ATOM 622 C C . ASP A 1 82 ? 5.778 4.835 -13.702 1.00 91.50 82 ASP A C 1
ATOM 624 O O . ASP A 1 82 ? 4.781 5.058 -13.020 1.00 91.50 82 ASP A O 1
ATOM 628 N N . THR A 1 83 ? 6.075 3.606 -14.148 1.00 90.69 83 THR A N 1
ATOM 629 C CA . THR A 1 83 ? 5.257 2.413 -13.858 1.00 90.69 83 THR A CA 1
ATOM 630 C C . THR A 1 83 ? 5.079 2.220 -12.351 1.00 90.69 83 THR A C 1
ATOM 632 O O . THR A 1 83 ? 3.967 2.023 -11.861 1.00 90.69 83 THR A O 1
ATOM 635 N N . VAL A 1 84 ? 6.173 2.336 -11.590 1.00 93.00 84 VAL A N 1
ATOM 636 C CA . VAL A 1 84 ? 6.152 2.228 -10.123 1.00 93.00 84 VAL A CA 1
ATOM 637 C C . VAL A 1 84 ? 5.355 3.370 -9.491 1.00 93.00 84 VAL A C 1
ATOM 639 O O . VAL A 1 84 ? 4.607 3.148 -8.539 1.00 93.00 84 VAL A O 1
ATOM 642 N N . THR A 1 85 ? 5.494 4.589 -10.010 1.00 94.06 85 THR A N 1
ATOM 643 C CA . THR A 1 85 ? 4.767 5.769 -9.518 1.00 94.06 85 THR A CA 1
ATOM 644 C C . THR A 1 85 ? 3.266 5.626 -9.754 1.00 94.06 85 THR A C 1
ATOM 646 O O . THR A 1 85 ? 2.474 5.853 -8.837 1.00 94.06 85 THR A O 1
ATOM 649 N N . GLN A 1 86 ? 2.875 5.169 -10.944 1.00 93.75 86 GLN A N 1
ATOM 650 C CA . GLN A 1 86 ? 1.487 4.897 -11.300 1.00 93.75 86 GLN A CA 1
ATOM 651 C C . GLN A 1 86 ? 0.889 3.793 -10.423 1.00 93.75 86 GLN A C 1
ATOM 653 O O . GLN A 1 86 ? -0.201 3.973 -9.878 1.00 93.75 86 GLN A O 1
ATOM 658 N N . PHE A 1 87 ? 1.620 2.690 -10.221 1.00 94.44 87 PHE A N 1
ATOM 659 C CA . PHE A 1 87 ? 1.183 1.624 -9.323 1.00 94.44 87 PHE A CA 1
ATOM 660 C C . PHE A 1 87 ? 0.951 2.154 -7.903 1.00 94.44 87 PHE A C 1
ATOM 662 O O . PHE A 1 87 ? -0.115 1.932 -7.334 1.00 94.44 87 PHE A O 1
ATOM 669 N N . LYS A 1 88 ? 1.912 2.899 -7.336 1.00 94.69 88 LYS A N 1
ATOM 670 C CA . LYS A 1 88 ? 1.787 3.460 -5.981 1.00 94.69 88 LYS A CA 1
ATOM 671 C C . LYS A 1 88 ? 0.561 4.355 -5.849 1.00 94.69 88 LYS A C 1
ATOM 673 O O . LYS A 1 88 ? -0.161 4.225 -4.864 1.00 94.69 88 LYS A O 1
ATOM 678 N N . ALA A 1 89 ? 0.310 5.219 -6.832 1.00 92.38 89 ALA A N 1
ATOM 679 C CA . ALA A 1 89 ? -0.857 6.094 -6.830 1.00 92.38 89 ALA A CA 1
ATOM 680 C C . ALA A 1 89 ? -2.160 5.282 -6.763 1.00 92.38 89 ALA A C 1
ATOM 682 O O . ALA A 1 89 ? -2.943 5.463 -5.831 1.00 92.38 89 ALA A O 1
ATOM 683 N N . LEU A 1 90 ? -2.339 4.319 -7.673 1.00 93.12 90 LEU A N 1
ATOM 684 C CA . LEU A 1 90 ? -3.534 3.470 -7.713 1.00 93.12 90 LEU A CA 1
ATOM 685 C C . LEU A 1 90 ? -3.679 2.606 -6.452 1.00 93.12 90 LEU A C 1
ATOM 687 O O . LEU A 1 90 ? -4.772 2.470 -5.908 1.00 93.12 90 LEU A O 1
ATOM 691 N N . PHE A 1 91 ? -2.573 2.068 -5.941 1.00 93.81 91 PHE A N 1
ATOM 692 C CA . PHE A 1 91 ? -2.567 1.254 -4.731 1.00 93.81 91 PHE A CA 1
ATOM 693 C C . PHE A 1 91 ? -2.961 2.066 -3.489 1.00 93.81 91 PHE A C 1
ATOM 695 O O . PHE A 1 91 ? -3.764 1.610 -2.677 1.00 93.81 91 PHE A O 1
ATOM 702 N N . THR A 1 92 ? -2.462 3.300 -3.359 1.00 91.69 92 THR A N 1
ATOM 703 C CA . THR A 1 92 ? -2.870 4.206 -2.271 1.00 91.69 92 THR A CA 1
ATOM 704 C C . THR A 1 92 ? -4.291 4.738 -2.420 1.00 91.69 92 THR A C 1
ATOM 706 O O . THR A 1 92 ? -4.922 5.029 -1.410 1.00 91.69 92 THR A O 1
ATOM 709 N N . GLN A 1 93 ? -4.810 4.834 -3.646 1.00 89.50 93 GLN A N 1
ATOM 710 C CA . GLN A 1 93 ? -6.209 5.172 -3.894 1.00 89.50 93 GLN A CA 1
ATOM 711 C C . GLN A 1 93 ? -7.142 4.027 -3.480 1.00 89.50 93 GLN A C 1
ATOM 713 O O . GLN A 1 93 ? -8.175 4.284 -2.868 1.00 89.50 93 GLN A O 1
ATOM 718 N N . GLN A 1 94 ? -6.773 2.779 -3.787 1.00 90.19 94 GLN A N 1
ATOM 719 C CA . GLN A 1 94 ? -7.557 1.603 -3.405 1.00 90.19 94 GLN A CA 1
ATOM 720 C C . GLN A 1 94 ? -7.545 1.371 -1.890 1.00 90.19 94 GLN A C 1
ATOM 722 O O . GLN A 1 94 ? -8.574 1.049 -1.300 1.00 90.19 94 GLN A O 1
ATOM 727 N N . TYR A 1 95 ? -6.379 1.530 -1.262 1.00 90.00 95 TYR A N 1
ATOM 728 C CA . TYR A 1 95 ? -6.176 1.297 0.167 1.00 90.00 95 TYR A CA 1
ATOM 729 C C . TYR A 1 95 ? -5.709 2.586 0.848 1.00 90.00 95 TYR A C 1
ATOM 731 O O . TYR A 1 95 ? -4.538 2.700 1.251 1.00 90.00 95 TYR A O 1
ATOM 739 N N . PRO A 1 96 ? -6.605 3.584 0.960 1.00 83.19 96 PRO A N 1
ATOM 740 C CA . PRO A 1 96 ? -6.253 4.866 1.535 1.00 83.19 96 PRO A CA 1
ATOM 741 C C . PRO A 1 96 ? -5.798 4.694 2.979 1.00 83.19 96 PRO A C 1
ATOM 743 O O . PRO A 1 96 ? -6.110 3.718 3.668 1.00 83.19 96 PRO A O 1
ATOM 746 N N . VAL A 1 97 ? -5.064 5.689 3.475 1.00 75.25 97 VAL A N 1
ATOM 747 C CA . VAL A 1 97 ? -4.936 5.856 4.919 1.00 75.25 97 VAL A CA 1
ATOM 748 C C . VAL A 1 97 ? -6.356 6.072 5.425 1.00 75.25 97 VAL A C 1
ATOM 750 O O . VAL A 1 97 ? -6.901 7.163 5.271 1.00 75.25 97 VAL A O 1
ATOM 753 N N . LYS A 1 98 ? -6.960 5.042 6.027 1.00 65.12 98 LYS A N 1
ATOM 754 C CA . LYS A 1 98 ? -8.050 5.271 6.962 1.00 65.12 98 LYS A CA 1
ATOM 755 C C . LYS A 1 98 ? -7.415 6.039 8.111 1.00 65.12 98 LYS A C 1
ATOM 757 O O . LYS A 1 98 ? -6.900 5.468 9.069 1.00 65.12 98 LYS A O 1
ATOM 762 N N . VAL A 1 99 ? -7.396 7.364 7.980 1.00 53.16 99 VAL A N 1
ATOM 763 C CA . VAL A 1 99 ? -7.625 8.201 9.142 1.00 53.16 99 VAL A CA 1
ATOM 764 C C . VAL A 1 99 ? -8.927 7.607 9.638 1.00 53.16 99 VAL A C 1
ATOM 766 O O . VAL A 1 99 ? -9.929 7.677 8.929 1.00 53.16 99 VAL A O 1
ATOM 769 N N . LEU A 1 100 ? -8.888 6.861 10.749 1.00 48.81 100 LEU A N 1
ATOM 770 C CA . LEU A 1 100 ? -10.093 6.778 11.550 1.00 48.81 100 LEU A CA 1
ATOM 771 C C . LEU A 1 100 ? -10.489 8.243 11.635 1.00 48.81 100 LEU A C 1
ATOM 773 O O . LEU A 1 100 ? -9.755 9.006 12.268 1.00 48.81 100 LEU A O 1
ATOM 777 N N . GLU A 1 101 ? -11.531 8.660 10.905 1.00 43.12 101 GLU A N 1
ATOM 778 C CA . GLU A 1 101 ? -12.319 9.783 11.370 1.00 43.12 101 GLU A CA 1
ATOM 779 C C . GLU A 1 101 ? -12.478 9.437 12.826 1.00 43.12 101 GLU A C 1
ATOM 781 O O . GLU A 1 101 ? -13.003 8.356 13.118 1.00 43.12 101 GLU A O 1
ATOM 786 N N . ALA A 1 102 ? -11.759 10.190 13.671 1.00 43.12 102 ALA A N 1
ATOM 787 C CA . ALA A 1 102 ? -11.675 9.923 15.089 1.00 43.12 102 ALA A CA 1
ATOM 788 C C . ALA A 1 102 ? -13.106 9.640 15.439 1.00 43.12 102 ALA A C 1
ATOM 790 O O . ALA A 1 102 ? -13.904 10.540 15.168 1.00 43.12 102 ALA A O 1
ATOM 791 N N . THR A 1 103 ? -13.411 8.381 15.809 1.00 40.19 103 THR A N 1
ATOM 792 C CA . THR A 1 103 ? -14.783 7.924 15.995 1.00 40.19 103 THR A CA 1
ATOM 793 C C . THR A 1 103 ? -15.436 9.095 16.662 1.00 40.19 103 THR A C 1
ATOM 795 O O . THR A 1 103 ? -14.929 9.508 17.711 1.00 40.19 103 THR A O 1
ATOM 798 N N . THR A 1 104 ? -16.360 9.772 15.979 1.00 45.62 104 THR A N 1
ATOM 799 C CA . THR A 1 104 ? -17.041 10.909 16.568 1.00 45.62 104 THR A CA 1
ATOM 800 C C . THR A 1 104 ? -17.884 10.236 17.624 1.00 45.62 104 THR A C 1
ATOM 802 O O . THR A 1 104 ? -19.024 9.848 17.398 1.00 45.62 104 THR A O 1
ATOM 805 N N . VAL A 1 105 ? -17.243 9.933 18.754 1.00 50.75 105 VAL A N 1
ATOM 806 C CA . VAL A 1 105 ? -17.886 9.565 19.982 1.00 50.75 105 VAL A CA 1
ATOM 807 C C . VAL A 1 105 ? -18.671 10.827 20.225 1.00 50.75 105 VAL A C 1
ATOM 809 O O . VAL A 1 105 ? -18.107 11.879 20.528 1.00 50.75 105 VAL A O 1
ATOM 812 N N . HIS A 1 106 ? -19.950 10.768 19.872 1.00 55.09 106 HIS A N 1
ATOM 813 C CA . HIS A 1 106 ? -20.894 11.819 20.159 1.00 55.09 106 HIS A CA 1
ATOM 814 C C . HIS A 1 106 ? -20.998 11.836 21.677 1.00 55.09 106 HIS A C 1
ATOM 816 O O . HIS A 1 106 ? -21.878 11.229 22.275 1.00 55.09 106 HIS A O 1
ATOM 822 N N . PHE A 1 107 ? -20.048 12.524 22.306 1.00 60.00 107 PHE A N 1
ATOM 823 C CA . PHE A 1 107 ? -20.068 12.817 23.727 1.00 60.00 107 PHE A CA 1
ATOM 824 C C . PHE A 1 107 ? -21.294 13.646 24.088 1.00 60.00 107 PHE A C 1
ATOM 826 O O . PHE A 1 107 ? -21.599 13.781 25.261 1.00 60.00 107 PHE A O 1
ATOM 833 N N . ASP A 1 108 ? -22.020 14.168 23.096 1.00 63.22 108 ASP A N 1
ATOM 834 C CA . ASP A 1 108 ? -23.303 14.832 23.269 1.00 63.22 108 ASP A CA 1
ATOM 835 C C . ASP A 1 108 ? -24.271 13.998 24.113 1.00 63.22 108 ASP A C 1
ATOM 837 O O . ASP A 1 108 ? -24.919 14.571 24.984 1.00 63.22 108 ASP A O 1
ATOM 841 N N . SER A 1 109 ? -24.343 12.669 23.940 1.00 63.69 109 SER A N 1
ATOM 842 C CA . SER A 1 109 ? -25.204 11.834 24.795 1.00 63.69 109 SER A CA 1
ATOM 843 C C . SER A 1 109 ? -24.649 11.709 26.214 1.00 63.69 109 SER A C 1
ATOM 845 O O . SER A 1 109 ? -25.367 11.942 27.178 1.00 63.69 109 SER A O 1
ATOM 847 N N . GLU A 1 110 ? -23.350 11.432 26.358 1.00 67.56 110 GLU A N 1
ATOM 848 C CA . GLU A 1 110 ? -22.706 11.281 27.671 1.00 67.56 110 GLU A CA 1
ATOM 849 C C . GLU A 1 110 ? -22.718 12.580 28.492 1.00 67.56 110 GLU A C 1
ATOM 851 O O . GLU A 1 110 ? -22.846 12.530 29.713 1.00 67.56 110 GLU A O 1
ATOM 856 N N . ILE A 1 111 ? -22.605 13.736 27.830 1.00 72.12 111 ILE A N 1
ATOM 857 C CA . ILE A 1 111 ? -22.675 15.074 28.428 1.00 72.12 111 ILE A CA 1
ATOM 858 C C . ILE A 1 111 ? -24.128 15.453 28.734 1.00 72.12 111 ILE A C 1
ATOM 860 O O . ILE A 1 111 ? -24.377 16.034 29.789 1.00 72.12 111 ILE A O 1
ATOM 864 N N . SER A 1 112 ? -25.084 15.131 27.853 1.00 73.06 112 SER A N 1
ATOM 865 C CA . SER A 1 112 ? -26.511 15.420 28.086 1.00 73.06 112 SER A CA 1
ATOM 866 C C . SER A 1 112 ? -27.082 14.618 29.256 1.00 73.06 112 SER A C 1
ATOM 868 O O . SER A 1 112 ? -27.931 15.128 29.982 1.00 73.06 112 SER A O 1
ATOM 870 N N . ASP A 1 113 ? -26.563 13.409 29.479 1.00 78.19 113 ASP A N 1
ATOM 871 C CA . ASP A 1 113 ? -26.971 12.517 30.567 1.00 78.19 113 ASP A CA 1
ATOM 872 C C . ASP A 1 113 ? -26.154 12.725 31.862 1.00 78.19 113 ASP A C 1
ATOM 874 O O . ASP A 1 113 ? -26.289 11.959 32.825 1.00 78.19 113 ASP A O 1
ATOM 878 N N . LEU A 1 114 ? -25.292 13.755 31.928 1.00 82.44 114 LEU A N 1
ATOM 879 C CA . LEU A 1 114 ? -24.543 14.087 33.142 1.00 82.44 114 LEU A CA 1
ATOM 880 C C . LEU A 1 114 ? -25.486 14.538 34.261 1.00 82.44 114 LEU A C 1
ATOM 882 O O . LEU A 1 114 ? -25.841 15.707 34.396 1.00 82.44 114 LEU A O 1
ATOM 886 N N . GLN A 1 115 ? -25.803 13.594 35.136 1.00 88.50 115 GLN A N 1
ATOM 887 C CA . GLN A 1 115 ? -26.460 13.844 36.409 1.00 88.50 115 GLN A CA 1
ATOM 888 C C . GLN A 1 115 ? -25.761 13.084 37.537 1.00 88.50 115 GLN A C 1
ATOM 890 O O . GLN A 1 115 ? -25.110 12.049 37.316 1.00 88.50 115 GLN A O 1
ATOM 895 N N . GLN A 1 116 ? -25.877 13.622 38.750 1.00 91.56 116 GLN A N 1
ATOM 896 C CA . GLN A 1 116 ? -25.464 12.927 39.963 1.00 91.56 116 GLN A CA 1
ATOM 897 C C . GLN A 1 116 ? -26.386 11.721 40.167 1.00 91.56 116 GLN A C 1
ATOM 899 O O . GLN A 1 116 ? -27.605 11.863 40.110 1.00 91.56 116 GLN A O 1
ATOM 904 N N . GLN A 1 117 ? -25.803 10.543 40.373 1.00 89.12 117 GLN A N 1
ATOM 905 C CA . GLN A 1 117 ? -26.571 9.312 40.573 1.00 89.12 117 GLN A CA 1
ATOM 906 C C . GLN A 1 117 ? -27.064 9.189 42.022 1.00 89.12 117 GLN A C 1
ATOM 908 O O . GLN A 1 117 ? -26.470 9.758 42.945 1.00 89.12 117 GLN A O 1
ATOM 913 N N . ASP A 1 118 ? -28.112 8.395 42.238 1.00 83.62 118 ASP A N 1
ATOM 914 C CA . ASP A 1 118 ? -28.620 8.112 43.581 1.00 83.62 118 ASP A CA 1
ATOM 915 C C . ASP A 1 118 ? -27.543 7.425 44.437 1.00 83.62 118 ASP A C 1
ATOM 917 O O . ASP A 1 118 ? -27.003 6.376 44.087 1.00 83.62 118 ASP A O 1
ATOM 921 N N . GLY A 1 119 ? -27.198 8.044 45.569 1.00 88.81 119 GLY A N 1
ATOM 922 C CA . GLY A 1 119 ? -26.140 7.570 46.469 1.00 88.81 119 GLY A CA 1
ATOM 923 C C . GLY A 1 119 ? -24.711 7.961 46.067 1.00 88.81 119 GLY A C 1
ATOM 924 O O . GLY A 1 119 ? -23.771 7.652 46.803 1.00 88.81 119 GLY A O 1
ATOM 925 N N . GLU A 1 120 ? -24.512 8.672 44.953 1.00 90.19 120 GLU A N 1
ATOM 926 C CA . GLU A 1 120 ? -23.199 9.196 44.567 1.00 90.19 120 GLU A CA 1
ATOM 927 C C . GLU A 1 120 ? -22.829 10.396 45.452 1.00 90.19 120 GLU A C 1
ATOM 929 O O . GLU A 1 120 ? -23.561 11.381 45.541 1.00 90.19 120 GLU A O 1
ATOM 934 N N . ALA A 1 121 ? -21.666 10.352 46.104 1.00 93.19 121 ALA A N 1
ATOM 935 C CA . ALA A 1 121 ? -21.161 11.504 46.846 1.00 93.19 121 ALA A CA 1
ATOM 936 C C . ALA A 1 121 ? -20.813 12.656 45.887 1.00 93.19 121 ALA A C 1
ATOM 938 O O . ALA A 1 121 ? -20.206 12.436 44.839 1.00 93.19 121 ALA A O 1
ATOM 939 N N . LEU A 1 122 ? -21.092 13.903 46.281 1.00 91.19 122 LEU A N 1
ATOM 940 C CA . LEU A 1 122 ? -20.877 15.088 45.433 1.00 91.19 122 LEU A CA 1
ATOM 941 C C . LEU A 1 122 ? -19.443 15.194 44.882 1.00 91.19 122 LEU A C 1
ATOM 943 O O . LEU A 1 122 ? -19.226 15.567 43.731 1.00 91.19 122 LEU A O 1
ATOM 947 N N . ILE A 1 123 ? -18.447 14.827 45.691 1.00 90.75 123 ILE A N 1
ATOM 948 C CA . ILE A 1 123 ? -17.039 14.846 45.277 1.00 90.75 123 ILE A CA 1
ATOM 949 C C . ILE A 1 123 ? -16.714 13.776 44.225 1.00 90.75 123 ILE A C 1
ATOM 951 O O . ILE A 1 123 ? -15.824 13.977 43.398 1.00 90.75 123 ILE A O 1
ATOM 955 N N . ALA A 1 124 ? -17.419 12.643 44.251 1.00 87.12 124 ALA A N 1
ATOM 956 C CA . ALA A 1 124 ? -17.277 11.586 43.258 1.00 87.12 124 ALA A CA 1
ATOM 957 C C . ALA A 1 124 ? -17.890 12.030 41.924 1.00 87.12 124 ALA A C 1
ATOM 959 O O . ALA A 1 124 ? -17.214 11.945 40.898 1.00 87.12 124 ALA A O 1
ATOM 960 N N . TYR A 1 125 ? -19.083 12.636 41.975 1.00 91.94 125 TYR A N 1
ATOM 961 C CA . TYR A 1 125 ? -19.721 13.253 40.813 1.00 91.94 125 TYR A CA 1
ATOM 962 C C . TYR A 1 125 ? -18.814 14.306 40.163 1.00 91.94 125 TYR A C 1
ATOM 964 O O . TYR A 1 125 ? -18.522 14.227 38.972 1.00 91.94 125 TYR A O 1
ATOM 972 N N . TYR A 1 126 ? -18.271 15.235 40.957 1.00 88.88 126 TYR A N 1
ATOM 973 C CA . TYR A 1 126 ? -17.353 16.265 40.464 1.00 88.88 126 TYR A CA 1
ATOM 974 C C . TYR A 1 126 ? -16.143 15.674 39.727 1.00 88.88 126 TYR A C 1
ATOM 976 O O . TYR A 1 126 ? -15.816 16.108 38.624 1.00 88.88 126 TYR A O 1
ATOM 984 N N . LYS A 1 127 ? -15.484 14.665 40.313 1.00 87.75 127 LYS A N 1
ATOM 985 C CA . LYS A 1 127 ? -14.311 14.023 39.697 1.00 87.75 127 LYS A CA 1
ATOM 986 C C . LYS A 1 127 ? -14.664 13.325 38.385 1.00 87.75 127 LYS A C 1
ATOM 988 O O . LYS A 1 127 ? -13.902 13.435 37.427 1.00 87.75 127 LYS A O 1
ATOM 993 N N . ARG A 1 128 ? -15.808 12.637 38.341 1.00 87.81 128 ARG A N 1
ATOM 994 C CA . ARG A 1 128 ? -16.310 11.957 37.140 1.00 87.81 128 ARG A CA 1
ATOM 995 C C . ARG A 1 128 ? -16.590 12.959 36.021 1.00 87.81 128 ARG A C 1
ATOM 997 O O . ARG A 1 128 ? -16.086 12.790 34.914 1.00 87.81 128 ARG A O 1
ATOM 1004 N N . THR A 1 129 ? -17.305 14.035 36.333 1.00 85.06 129 THR A N 1
ATOM 1005 C CA . THR A 1 129 ? -17.644 15.093 35.374 1.00 85.06 129 THR A CA 1
ATOM 1006 C C . THR A 1 129 ? -16.408 15.840 34.877 1.00 85.06 129 THR A C 1
ATOM 1008 O O . THR A 1 129 ? -16.257 16.035 33.675 1.00 85.06 129 THR A O 1
ATOM 1011 N N . ALA A 1 130 ? -15.478 16.205 35.765 1.00 85.50 130 ALA A N 1
ATOM 1012 C CA . ALA A 1 130 ? -14.233 16.870 35.375 1.00 85.50 130 ALA A CA 1
ATOM 1013 C C . ALA A 1 130 ? -13.347 15.976 34.488 1.00 85.50 130 ALA A C 1
ATOM 1015 O O . ALA A 1 130 ? -12.752 16.458 33.524 1.00 85.50 130 ALA A O 1
ATOM 1016 N N . GLY A 1 131 ? -13.290 14.672 34.786 1.00 82.19 131 GLY A N 1
ATOM 1017 C CA . GLY A 1 131 ? -12.588 13.690 33.961 1.00 82.19 131 GLY A CA 1
ATOM 1018 C C . GLY A 1 131 ? -13.183 13.581 32.558 1.00 82.19 131 GLY A C 1
ATOM 1019 O O . GLY A 1 131 ? -12.441 13.663 31.580 1.00 82.19 131 GLY A O 1
ATOM 1020 N N . LEU A 1 132 ? -14.514 13.481 32.459 1.00 82.69 132 LEU A N 1
ATOM 1021 C CA . LEU A 1 132 ? -15.219 13.445 31.177 1.00 82.69 132 LEU A CA 1
ATOM 1022 C C . LEU A 1 132 ? -14.975 14.730 30.371 1.00 82.69 132 LEU A C 1
ATOM 1024 O O . LEU A 1 132 ? -14.516 14.660 29.236 1.00 82.69 132 LEU A O 1
ATOM 1028 N N . LEU A 1 133 ? -15.184 15.904 30.978 1.00 82.44 133 LEU A N 1
ATOM 1029 C CA . LEU A 1 133 ? -14.994 17.202 30.318 1.00 82.44 133 LEU A CA 1
ATOM 1030 C C . LEU A 1 133 ? -13.549 17.427 29.844 1.00 82.44 133 LEU A C 1
ATOM 1032 O O . LEU A 1 133 ? -13.333 17.971 28.762 1.00 82.44 133 LEU A O 1
ATOM 1036 N N . SER A 1 134 ? -12.553 16.976 30.612 1.00 78.31 134 SER A N 1
ATOM 1037 C CA . SER A 1 134 ? -11.150 17.044 30.189 1.00 78.31 134 SER A CA 1
ATOM 1038 C C . SER A 1 134 ? -10.848 16.090 29.034 1.00 78.31 134 SER A C 1
ATOM 1040 O O . SER A 1 134 ? -10.022 16.420 28.181 1.00 78.31 134 SER A O 1
ATOM 1042 N N . TRP A 1 135 ? -11.472 14.911 29.010 1.00 71.38 135 TRP A N 1
ATOM 1043 C CA . TRP A 1 135 ? -11.240 13.913 27.970 1.00 71.38 135 TRP A CA 1
ATOM 1044 C C . TRP A 1 135 ? -11.814 14.350 26.617 1.00 71.38 135 TRP A C 1
ATOM 1046 O O . TRP A 1 135 ? -11.160 14.179 25.591 1.00 71.38 135 TRP A O 1
ATOM 1056 N N . VAL A 1 136 ? -12.964 15.030 26.625 1.00 75.56 136 VAL A N 1
ATOM 1057 C CA . VAL A 1 136 ? -13.599 15.597 25.418 1.00 75.56 136 VAL A CA 1
ATOM 1058 C C . VAL A 1 136 ? -12.975 16.923 24.959 1.00 75.56 136 VAL A C 1
ATOM 1060 O O . VAL A 1 136 ? -13.459 17.558 24.025 1.00 75.56 136 VAL A O 1
ATOM 1063 N N . GLY A 1 137 ? -11.895 17.373 25.609 1.00 73.44 137 GLY A N 1
ATOM 1064 C CA . GLY A 1 137 ? -11.202 18.613 25.259 1.00 73.44 137 GLY A CA 1
ATOM 1065 C C . GLY A 1 137 ? -11.952 19.889 25.654 1.00 73.44 137 GLY A C 1
ATOM 1066 O O . GLY A 1 137 ? -11.654 20.955 25.108 1.00 73.44 137 GLY A O 1
ATOM 1067 N N . GLY A 1 138 ? -12.896 19.802 26.597 1.00 73.94 138 GLY A N 1
ATOM 1068 C CA . GLY A 1 138 ? -13.571 20.955 27.182 1.00 73.94 138 GLY A CA 1
ATOM 1069 C C . GLY A 1 138 ? -12.554 21.906 27.813 1.00 73.94 138 GLY A C 1
ATOM 1070 O O . GLY A 1 138 ? -11.764 21.516 28.672 1.00 73.94 138 GLY A O 1
ATOM 1071 N N . LYS A 1 139 ? -12.544 23.161 27.359 1.00 73.31 139 LYS A N 1
ATOM 1072 C CA . LYS A 1 139 ? -11.661 24.217 27.869 1.00 73.31 139 LYS A CA 1
ATOM 1073 C C . LYS A 1 139 ? -12.493 25.370 28.402 1.00 73.31 139 LYS A C 1
ATOM 1075 O O . LYS A 1 139 ? -13.479 25.763 27.778 1.00 73.31 139 LYS A O 1
ATOM 1080 N N . ASP A 1 140 ? -12.043 25.950 29.508 1.00 75.38 140 ASP A N 1
ATOM 1081 C CA . ASP A 1 140 ? -12.622 27.185 30.021 1.00 75.38 140 ASP A CA 1
ATOM 1082 C C . ASP A 1 140 ? -12.443 28.322 29.015 1.00 75.38 140 ASP A C 1
ATOM 1084 O O . ASP A 1 140 ? -11.424 28.429 28.321 1.00 75.38 140 ASP A O 1
ATOM 1088 N N . ARG A 1 141 ? -13.435 29.215 28.955 1.00 77.25 141 ARG A N 1
ATOM 1089 C CA . ARG A 1 141 ? -13.290 30.448 28.184 1.00 77.25 141 ARG A CA 1
ATOM 1090 C C . ARG A 1 141 ? -12.165 31.290 28.797 1.00 77.25 141 ARG A C 1
ATOM 1092 O O . ARG A 1 141 ? -12.137 31.468 30.017 1.00 77.25 141 ARG A O 1
ATOM 1099 N N . PRO A 1 142 ? -11.258 31.843 27.977 1.00 73.88 142 PRO A N 1
ATOM 1100 C CA . PRO A 1 142 ? -10.223 32.734 28.478 1.00 73.88 142 PRO A CA 1
ATOM 1101 C C . PRO A 1 142 ? -10.861 33.952 29.153 1.00 73.88 142 PRO A C 1
ATOM 1103 O O . PRO A 1 142 ? -11.891 34.463 28.704 1.00 73.88 142 PRO A O 1
ATOM 1106 N N . LYS A 1 143 ? -10.250 34.422 30.246 1.00 80.06 143 LYS A N 1
ATOM 1107 C CA . LYS A 1 143 ? -10.721 35.620 30.949 1.00 80.06 143 LYS A CA 1
ATOM 1108 C C . LYS A 1 143 ? -10.656 36.821 29.998 1.00 80.06 143 LYS A C 1
ATOM 1110 O O . LYS A 1 143 ? -9.627 36.988 29.341 1.00 80.06 143 LYS A O 1
ATOM 1115 N N . PRO A 1 144 ? -11.693 37.676 29.938 1.00 71.19 144 PRO A N 1
ATOM 1116 C CA . PRO A 1 144 ? -11.595 38.927 29.204 1.00 71.19 144 PRO A CA 1
ATOM 1117 C C . PRO A 1 144 ? -10.471 39.754 29.830 1.00 71.19 144 PRO A C 1
ATOM 1119 O O . PRO A 1 144 ? -10.521 40.107 31.008 1.00 71.19 144 PRO A O 1
ATOM 1122 N N . THR A 1 145 ? -9.424 40.022 29.055 1.00 63.06 145 THR A N 1
ATOM 1123 C CA . THR A 1 145 ? -8.378 40.962 29.444 1.00 63.06 145 THR A CA 1
ATOM 1124 C C . THR A 1 145 ? -9.029 42.334 29.528 1.00 63.06 145 THR A C 1
ATOM 1126 O O . THR A 1 145 ? -9.403 42.896 28.499 1.00 63.06 145 THR A O 1
ATOM 1129 N N . SER A 1 146 ? -9.215 42.858 30.739 1.00 59.16 146 SER A N 1
ATOM 1130 C CA . SER A 1 146 ? -9.622 44.245 30.935 1.00 59.16 146 SER A CA 1
ATOM 1131 C C . SER A 1 146 ? -8.596 45.135 30.236 1.00 59.16 146 SER A C 1
ATOM 1133 O O . SER A 1 146 ? -7.451 45.235 30.682 1.00 59.16 146 SER A O 1
ATOM 1135 N N . SER A 1 147 ? -8.986 45.737 29.117 1.00 53.81 147 SER A N 1
ATOM 1136 C CA . SER A 1 147 ? -8.229 46.802 28.476 1.00 53.81 147 SER A CA 1
ATOM 1137 C C . SER A 1 147 ? -8.082 47.940 29.482 1.00 53.81 147 SER A C 1
ATOM 1139 O O . SER A 1 147 ? -9.071 48.564 29.867 1.00 53.81 147 SER A O 1
ATOM 1141 N N . VAL A 1 148 ? -6.856 48.169 29.943 1.00 58.03 148 VAL A N 1
ATOM 1142 C CA . VAL A 1 148 ? -6.487 49.364 30.707 1.00 58.03 148 VAL A CA 1
ATOM 1143 C C . VAL A 1 148 ? -6.806 50.588 29.829 1.00 58.03 148 VAL A C 1
ATOM 1145 O O . VAL A 1 148 ? -6.444 50.562 28.649 1.00 58.03 148 VAL A O 1
ATOM 1148 N N . PRO A 1 149 ? -7.489 51.637 30.327 1.00 52.88 149 PRO A N 1
ATOM 1149 C CA . PRO A 1 149 ? -7.654 52.865 29.560 1.00 52.88 149 PRO A CA 1
ATOM 1150 C C . PRO A 1 149 ? -6.286 53.538 29.415 1.00 52.88 149 PRO A C 1
ATOM 1152 O O . PRO A 1 149 ? -5.549 53.660 30.394 1.00 52.88 149 PRO A O 1
ATOM 1155 N N . ASN A 1 150 ? -5.946 53.946 28.193 1.00 49.75 150 ASN A N 1
ATOM 1156 C CA . ASN A 1 150 ? -4.754 54.749 27.927 1.00 49.75 150 ASN A CA 1
ATOM 1157 C C . ASN A 1 150 ? -4.875 56.111 28.650 1.00 49.75 150 ASN A C 1
ATOM 1159 O O . ASN A 1 150 ? -5.996 56.625 28.723 1.00 49.75 150 ASN A O 1
ATOM 1163 N N . PRO A 1 151 ? -3.769 56.664 29.184 1.00 60.84 151 PRO A N 1
ATOM 1164 C CA . PRO A 1 151 ? -3.759 57.941 29.899 1.00 60.84 151 PRO A CA 1
ATOM 1165 C C . PRO A 1 151 ? -4.114 59.137 29.008 1.00 60.84 151 PRO A C 1
ATOM 1167 O O . PRO A 1 151 ? -3.859 59.070 27.782 1.00 60.84 151 PRO A O 1
#

Secondary structure (DSSP, 8-state):
----PPP--TTT--B---TT--HHHHHHHHHHHHHHT-SSSSPPHHHHHHHHHHHB-THHHHHHHH-HHHHHHHT-SS--HHHHHHHHHHHHHHS-----------HHHHHHT--PPTT--HHHHHHHHHHHHHHTT--PPPPP---PPP-

Radius of gyration: 26.66 Å; chains: 1; bounding box: 60×70×66 Å